Protein AF-X1QN32-F1 (afdb_monomer)

Secondary structure (DSSP, 8-state):
--HHHHHHHHHHHHHHHHHHHHHHHHSS-TTS-HHHHHHHHHTTS-GGGHHHHSSHHHHHHHTTTS----HHHHHHHTT-TT-------HHHHHHHHHHHH-TT--HHHHHHHHHHHHHHHHHHHHHT-S---HHHHHHHHHHHHHHHHHHHHHHHHHHT-

Structure (mmCIF, N/CA/C/O backbone):
data_AF-X1QN32-F1
#
_entry.id   AF-X1QN32-F1
#
loop_
_atom_site.group_PDB
_atom_site.id
_atom_site.type_symbol
_atom_site.label_atom_id
_atom_site.label_alt_id
_atom_site.label_comp_id
_atom_site.label_asym_id
_atom_site.label_entity_id
_atom_site.label_seq_id
_atom_site.pdbx_PDB_ins_code
_atom_site.Cartn_x
_atom_site.Cartn_y
_atom_site.Cartn_z
_atom_site.occupancy
_atom_site.B_iso_or_equiv
_atom_site.auth_seq_id
_atom_site.auth_comp_id
_atom_site.auth_asym_id
_atom_site.auth_atom_id
_atom_site.pdbx_PDB_model_num
ATOM 1 N N . LEU A 1 1 ? 17.193 -11.025 -14.235 1.00 50.97 1 LEU A N 1
ATOM 2 C CA . LEU A 1 1 ? 15.833 -10.482 -14.293 1.00 50.97 1 LEU A CA 1
ATOM 3 C C . LEU A 1 1 ? 15.571 -10.452 -15.766 1.00 50.97 1 LEU A C 1
ATOM 5 O O . LEU A 1 1 ? 16.132 -9.606 -16.455 1.00 50.97 1 LEU A O 1
ATOM 9 N N . SER A 1 2 ? 15.016 -11.560 -16.240 1.00 61.25 2 SER A N 1
ATOM 10 C CA . SER A 1 2 ? 14.503 -11.639 -17.601 1.00 61.25 2 SER A CA 1
ATOM 11 C C . SER A 1 2 ? 13.271 -10.739 -17.677 1.00 61.25 2 SER A C 1
ATOM 13 O O . SER A 1 2 ? 12.636 -10.484 -16.653 1.00 61.25 2 SER A O 1
ATOM 15 N N . ASP A 1 3 ? 12.906 -10.292 -18.875 1.00 68.06 3 ASP A N 1
ATOM 16 C CA . ASP A 1 3 ? 11.678 -9.513 -19.092 1.00 68.06 3 ASP A CA 1
ATOM 17 C C . ASP A 1 3 ? 10.427 -10.233 -18.535 1.00 68.06 3 ASP A C 1
ATOM 19 O O . ASP A 1 3 ? 9.446 -9.603 -18.152 1.00 68.06 3 ASP A O 1
ATOM 23 N N . GLU A 1 4 ? 10.478 -11.564 -18.425 1.00 74.56 4 GLU A N 1
ATOM 24 C CA . GLU A 1 4 ? 9.421 -12.405 -17.863 1.00 74.56 4 GLU A CA 1
ATOM 25 C C . GLU A 1 4 ? 9.215 -12.212 -16.349 1.00 74.56 4 GLU A C 1
ATOM 27 O O . GLU A 1 4 ? 8.069 -12.140 -15.900 1.00 74.56 4 GLU A O 1
ATOM 32 N N . ASP A 1 5 ? 10.294 -12.060 -15.569 1.00 76.62 5 ASP A N 1
ATOM 33 C CA . ASP A 1 5 ? 10.212 -11.809 -14.120 1.00 76.62 5 ASP A CA 1
ATOM 34 C C . ASP A 1 5 ? 9.494 -10.480 -13.841 1.00 76.62 5 ASP A C 1
ATOM 36 O O . ASP A 1 5 ? 8.641 -10.378 -12.951 1.00 76.62 5 ASP A O 1
ATOM 40 N N . ASP A 1 6 ? 9.817 -9.460 -14.638 1.00 74.75 6 ASP A N 1
ATOM 41 C CA . ASP A 1 6 ? 9.219 -8.137 -14.518 1.00 74.75 6 ASP A CA 1
ATOM 42 C C . ASP A 1 6 ? 7.737 -8.191 -14.913 1.00 74.75 6 ASP A C 1
ATOM 44 O O . ASP A 1 6 ? 6.887 -7.722 -14.152 1.00 74.75 6 ASP A O 1
ATOM 48 N N . ILE A 1 7 ? 7.386 -8.844 -16.030 1.00 78.06 7 ILE A N 1
ATOM 49 C CA . ILE A 1 7 ? 5.986 -9.035 -16.454 1.00 78.06 7 ILE A CA 1
ATOM 50 C C . ILE A 1 7 ? 5.158 -9.706 -15.351 1.00 78.06 7 ILE A C 1
ATOM 52 O O . ILE A 1 7 ? 4.066 -9.229 -15.026 1.00 78.06 7 ILE A O 1
ATOM 56 N N . GLN A 1 8 ? 5.667 -10.777 -14.739 1.00 81.81 8 GLN A N 1
ATOM 57 C CA . GLN A 1 8 ? 4.973 -11.458 -13.641 1.00 81.81 8 GLN A CA 1
ATOM 58 C C . GLN A 1 8 ? 4.803 -10.547 -12.421 1.00 81.81 8 GLN A C 1
ATOM 60 O O . GLN A 1 8 ? 3.745 -10.545 -11.784 1.00 81.81 8 GLN A O 1
ATOM 65 N N . MET A 1 9 ? 5.814 -9.738 -12.105 1.00 87.06 9 MET A N 1
ATOM 66 C CA . MET A 1 9 ? 5.762 -8.783 -11.003 1.00 87.06 9 MET A CA 1
ATOM 67 C C . MET A 1 9 ? 4.699 -7.694 -11.230 1.00 87.06 9 MET A C 1
ATOM 69 O O . MET A 1 9 ? 3.941 -7.386 -10.302 1.00 87.06 9 MET A O 1
ATOM 73 N N . PHE A 1 10 ? 4.608 -7.145 -12.446 1.00 83.62 10 PHE A 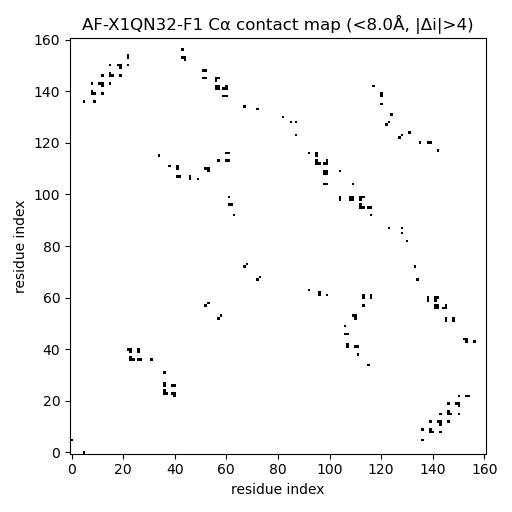N 1
ATOM 74 C CA . PHE A 1 10 ? 3.564 -6.190 -12.834 1.00 83.62 10 PHE A CA 1
ATOM 75 C C . PHE A 1 10 ? 2.174 -6.835 -12.809 1.00 83.62 10 PHE A C 1
ATOM 77 O O . PHE A 1 10 ? 1.243 -6.269 -12.235 1.00 83.62 10 PHE A O 1
ATOM 84 N N . ALA A 1 11 ? 2.023 -8.035 -13.374 1.00 85.19 11 ALA A N 1
ATOM 85 C CA . ALA A 1 11 ? 0.752 -8.756 -13.366 1.00 85.19 11 ALA A CA 1
ATOM 86 C C . ALA A 1 11 ? 0.269 -9.016 -11.931 1.00 85.19 11 ALA A C 1
ATOM 88 O O . ALA A 1 11 ? -0.877 -8.717 -11.594 1.00 85.19 11 ALA A O 1
ATOM 89 N N . LYS A 1 12 ? 1.165 -9.486 -11.051 1.00 91.75 12 LYS A N 1
ATOM 90 C CA . LYS A 1 12 ? 0.880 -9.687 -9.624 1.00 91.75 12 LYS A CA 1
ATOM 91 C C . LYS A 1 12 ? 0.390 -8.405 -8.955 1.00 91.75 12 LYS A C 1
ATOM 93 O O . LYS A 1 12 ? -0.589 -8.450 -8.214 1.00 91.75 12 LYS A O 1
ATOM 98 N N . PHE A 1 13 ? 1.030 -7.275 -9.243 1.00 92.06 13 PHE A N 1
ATOM 99 C CA . PHE A 1 13 ? 0.616 -5.978 -8.717 1.00 92.06 13 PHE A CA 1
ATOM 100 C C . PHE A 1 13 ? -0.808 -5.616 -9.134 1.00 92.06 13 PHE A C 1
ATOM 102 O O . PHE A 1 13 ? -1.628 -5.278 -8.282 1.00 92.06 13 PHE A O 1
ATOM 109 N N . TYR A 1 14 ? -1.131 -5.744 -10.423 1.00 89.94 14 TYR A N 1
ATOM 110 C CA . TYR A 1 14 ? -2.471 -5.451 -10.929 1.00 89.94 14 TYR A CA 1
ATOM 111 C C . TYR A 1 14 ? -3.537 -6.383 -10.352 1.00 89.94 14 TYR A C 1
ATOM 113 O O . TYR A 1 14 ? -4.617 -5.907 -9.995 1.00 89.94 14 TYR A O 1
ATOM 121 N N . TYR A 1 15 ? -3.249 -7.678 -10.201 1.00 93.06 15 TYR A N 1
ATOM 122 C CA . TYR A 1 15 ? -4.189 -8.614 -9.581 1.00 93.06 15 TYR A CA 1
ATOM 123 C C . TYR A 1 15 ? -4.430 -8.295 -8.105 1.00 93.06 15 TYR A C 1
ATOM 125 O O . TYR A 1 15 ? -5.582 -8.230 -7.677 1.00 93.06 15 TYR A O 1
ATOM 133 N N . LEU A 1 16 ? -3.372 -8.027 -7.336 1.00 95.81 16 LEU A N 1
ATOM 134 C CA . LEU A 1 16 ? -3.499 -7.650 -5.928 1.00 95.81 16 LEU A CA 1
ATOM 135 C C . LEU A 1 16 ? -4.228 -6.316 -5.753 1.00 95.81 16 LEU A C 1
ATOM 137 O O . LEU A 1 16 ? -5.088 -6.197 -4.881 1.00 95.81 16 LEU A O 1
ATOM 141 N N . TRP A 1 17 ? -3.929 -5.327 -6.598 1.00 95.00 17 TRP A N 1
ATOM 142 C CA . TRP A 1 17 ? -4.642 -4.054 -6.589 1.00 95.00 17 TRP A CA 1
ATOM 143 C C . TRP A 1 17 ? -6.119 -4.238 -6.936 1.00 95.00 17 TRP A C 1
ATOM 145 O O . TRP A 1 17 ? -6.977 -3.655 -6.284 1.00 95.00 17 TRP A O 1
ATOM 155 N N . SER A 1 18 ? -6.436 -5.067 -7.931 1.00 93.38 18 SER A N 1
ATOM 156 C CA . SER A 1 18 ? -7.822 -5.343 -8.329 1.00 93.38 18 SER A CA 1
ATOM 157 C C . SER A 1 18 ? -8.599 -6.064 -7.228 1.00 93.38 18 SER A C 1
ATOM 159 O O . SER A 1 18 ? -9.759 -5.732 -6.980 1.00 93.38 18 SER A O 1
ATOM 161 N N . ALA A 1 19 ? -7.956 -6.996 -6.520 1.00 94.50 19 ALA A N 1
ATOM 162 C CA . ALA A 1 19 ? -8.532 -7.626 -5.339 1.00 94.50 19 ALA A CA 1
ATOM 163 C C . ALA A 1 19 ? -8.805 -6.587 -4.242 1.00 94.50 19 ALA A C 1
ATOM 165 O O . A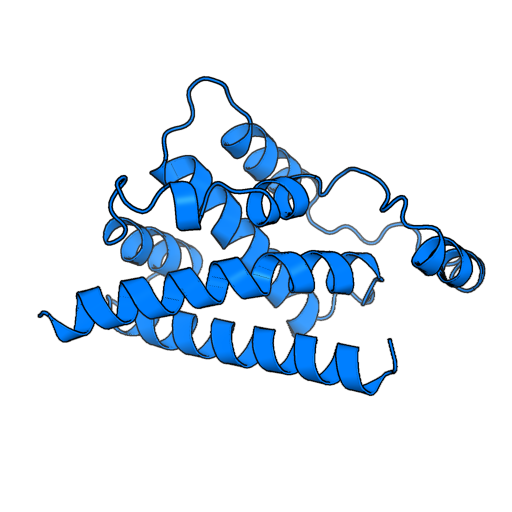LA A 1 19 ? -9.928 -6.493 -3.761 1.00 94.50 19 ALA A O 1
ATOM 166 N N . PHE A 1 20 ? -7.827 -5.738 -3.909 1.00 94.31 20 PHE A N 1
ATOM 167 C CA . PHE A 1 20 ? -8.020 -4.655 -2.941 1.00 94.31 20 PHE A CA 1
ATOM 168 C C . PHE A 1 20 ? -9.142 -3.683 -3.351 1.00 94.31 20 PHE A C 1
ATOM 170 O O . PHE A 1 20 ? -9.979 -3.342 -2.520 1.00 94.31 20 PHE A O 1
ATOM 177 N N . ASN A 1 21 ? -9.205 -3.312 -4.633 1.00 92.88 21 ASN A N 1
ATOM 178 C CA . ASN A 1 21 ? -10.260 -2.481 -5.218 1.00 92.88 21 ASN A CA 1
ATOM 179 C C . ASN A 1 21 ? -11.644 -3.094 -5.051 1.00 92.88 21 ASN A C 1
ATOM 181 O O . ASN A 1 21 ? -12.580 -2.418 -4.636 1.00 92.88 21 ASN A O 1
ATOM 185 N N . SER A 1 22 ? -11.757 -4.396 -5.294 1.00 91.75 22 SER A N 1
ATOM 186 C CA . SER A 1 22 ? -13.005 -5.116 -5.057 1.00 91.75 22 SER A CA 1
ATOM 187 C C . SER A 1 22 ? -13.414 -5.005 -3.589 1.00 91.75 22 SER A C 1
ATOM 189 O O . SER A 1 22 ? -14.552 -4.656 -3.311 1.00 91.75 22 SER A O 1
ATOM 191 N N . LEU A 1 23 ? -12.478 -5.194 -2.651 1.00 90.94 23 LEU A N 1
ATOM 192 C CA . LEU A 1 23 ? -12.769 -5.141 -1.215 1.00 90.94 23 LEU A CA 1
ATOM 193 C C . LEU A 1 23 ? -13.229 -3.755 -0.751 1.00 90.94 23 LEU A C 1
ATOM 195 O O . LEU A 1 23 ? -14.199 -3.674 -0.006 1.00 90.94 23 LEU A O 1
ATOM 199 N N . TYR A 1 24 ? -12.586 -2.664 -1.183 1.00 87.88 24 TYR A N 1
ATOM 200 C CA . TYR A 1 24 ? -13.015 -1.324 -0.751 1.00 87.88 24 TYR A CA 1
ATOM 201 C C . TYR A 1 24 ? -14.251 -0.796 -1.472 1.00 87.88 24 TYR A C 1
ATOM 203 O O . TYR A 1 24 ? -14.878 0.125 -0.961 1.00 87.88 24 TYR A O 1
ATOM 211 N N . ASN A 1 25 ? -14.628 -1.368 -2.619 1.00 86.81 25 ASN A N 1
ATOM 212 C CA . ASN A 1 25 ? -15.910 -1.061 -3.258 1.00 86.81 25 ASN A CA 1
ATOM 213 C C . ASN A 1 25 ? -17.084 -1.829 -2.626 1.00 86.81 25 ASN A C 1
ATOM 215 O O . ASN A 1 25 ? -18.228 -1.458 -2.861 1.00 86.81 25 ASN A O 1
ATOM 219 N N . LEU A 1 26 ? -16.828 -2.871 -1.821 1.00 80.75 26 LEU A N 1
ATOM 220 C CA . LEU A 1 26 ? -17.873 -3.530 -1.023 1.00 80.75 26 LEU A CA 1
ATOM 221 C C . LEU A 1 26 ? -18.323 -2.669 0.169 1.00 80.75 26 LEU A C 1
ATOM 223 O O . LEU A 1 26 ? -19.445 -2.814 0.643 1.00 80.75 26 LEU A O 1
ATOM 227 N N . GLU A 1 27 ? -17.456 -1.780 0.657 1.00 65.00 27 GLU A N 1
ATOM 228 C CA . GLU A 1 27 ? -17.667 -0.979 1.867 1.00 65.00 27 GLU A CA 1
ATOM 229 C C . GLU A 1 27 ? -18.052 0.483 1.543 1.00 65.00 27 GLU A C 1
ATOM 231 O O . GLU A 1 27 ? -17.409 1.393 2.059 1.00 65.00 27 GLU A O 1
ATOM 236 N N . LEU A 1 28 ? -19.160 0.697 0.801 1.00 61.94 28 LEU A N 1
ATOM 237 C CA . LEU A 1 28 ? -20.032 1.911 0.795 1.00 61.94 28 LEU A CA 1
ATOM 238 C C . LEU A 1 28 ? -20.085 2.798 -0.481 1.00 61.94 28 LEU A C 1
ATOM 240 O O . LEU A 1 28 ? -19.168 2.826 -1.300 1.00 61.94 28 LEU A O 1
ATOM 244 N N . ASP A 1 29 ? -21.228 3.507 -0.554 1.00 63.50 29 ASP A N 1
ATOM 245 C CA . ASP A 1 29 ? -21.775 4.568 -1.429 1.00 63.50 29 ASP A CA 1
ATOM 246 C C . ASP A 1 29 ? -21.019 5.011 -2.702 1.00 63.50 29 ASP A C 1
ATOM 248 O O . ASP A 1 29 ? -19.846 5.400 -2.693 1.00 63.50 29 ASP A O 1
ATOM 252 N N . GLU A 1 30 ? -21.766 5.060 -3.816 1.00 65.69 30 GLU A N 1
ATOM 253 C CA . GLU A 1 30 ? -21.284 5.454 -5.153 1.00 65.69 30 GLU A CA 1
ATOM 254 C C . GLU A 1 30 ? -20.722 6.889 -5.204 1.00 65.69 30 GLU A C 1
ATOM 256 O O . GLU A 1 30 ? -19.820 7.162 -6.001 1.00 65.69 30 GLU A O 1
ATOM 261 N N . ASP A 1 31 ? -21.186 7.776 -4.317 1.00 79.81 31 ASP A N 1
ATOM 262 C CA . ASP A 1 31 ? -20.838 9.204 -4.303 1.00 79.81 31 ASP A CA 1
ATOM 263 C C . ASP A 1 31 ? -19.456 9.513 -3.697 1.00 79.81 31 ASP A C 1
ATOM 265 O O . ASP A 1 31 ? -18.947 10.635 -3.812 1.00 79.81 31 ASP A O 1
ATOM 269 N N . GLU A 1 32 ? -18.809 8.543 -3.047 1.00 83.38 32 GLU A N 1
ATOM 270 C CA . GLU A 1 32 ? -17.519 8.777 -2.404 1.00 83.38 32 GLU A CA 1
ATOM 271 C C . GLU A 1 32 ? -16.335 8.657 -3.366 1.00 83.38 32 GLU A C 1
ATOM 273 O O . GLU A 1 32 ? -16.269 7.799 -4.248 1.00 83.38 32 GLU A O 1
ATOM 278 N N . SER A 1 33 ? -15.323 9.508 -3.168 1.00 87.00 33 SER A N 1
ATOM 279 C CA . SER A 1 33 ? -14.090 9.405 -3.951 1.00 87.00 33 SER A CA 1
ATOM 280 C C . SER A 1 33 ? -13.328 8.111 -3.628 1.00 87.00 33 SER A C 1
ATOM 282 O O . SER A 1 33 ? -13.294 7.670 -2.478 1.00 87.00 33 SER A O 1
ATOM 284 N N . GLU A 1 34 ? -12.618 7.551 -4.615 1.00 86.44 34 GLU A N 1
ATOM 285 C CA . GLU A 1 34 ? -11.787 6.343 -4.443 1.00 86.44 34 GLU A CA 1
ATOM 286 C C . GLU A 1 34 ? -10.819 6.462 -3.252 1.00 86.44 34 GLU A C 1
ATOM 288 O O . GLU A 1 34 ? -10.608 5.511 -2.504 1.00 86.44 34 GLU A O 1
ATOM 293 N N . ARG A 1 35 ? -10.278 7.663 -3.016 1.00 87.56 35 ARG A N 1
ATOM 294 C CA . ARG A 1 35 ? -9.371 7.933 -1.896 1.00 87.56 35 ARG A CA 1
ATOM 295 C C . ARG A 1 35 ? -10.058 7.828 -0.533 1.00 87.56 35 ARG A C 1
ATOM 297 O O . ARG A 1 35 ? -9.430 7.353 0.409 1.00 87.56 35 ARG A O 1
ATOM 304 N N . GLU A 1 36 ? -11.304 8.280 -0.416 1.00 87.12 36 GLU A N 1
ATOM 305 C CA . GLU A 1 36 ? -12.070 8.165 0.831 1.00 87.12 36 GLU A CA 1
ATOM 306 C C . GLU A 1 36 ? -12.476 6.711 1.091 1.00 87.12 36 GLU A C 1
ATOM 308 O O . GLU A 1 36 ? -12.289 6.230 2.209 1.00 87.12 36 GLU A O 1
ATOM 313 N N . ARG A 1 37 ? -12.875 5.966 0.050 1.00 88.62 37 ARG A N 1
ATOM 314 C CA . ARG A 1 37 ? -13.130 4.518 0.158 1.00 88.62 37 ARG A CA 1
ATOM 315 C C . ARG A 1 37 ? -11.907 3.751 0.664 1.00 88.62 37 ARG A C 1
ATOM 317 O O . ARG A 1 37 ? -12.014 2.949 1.592 1.00 88.62 37 ARG A O 1
ATOM 324 N N . ILE A 1 38 ? -10.721 4.064 0.133 1.00 91.56 38 ILE A N 1
ATOM 325 C CA . ILE A 1 38 ? -9.452 3.502 0.622 1.00 91.56 38 ILE A CA 1
ATOM 326 C C . ILE A 1 38 ? -9.262 3.802 2.115 1.00 91.56 38 ILE A C 1
ATOM 328 O O . ILE A 1 38 ? -8.970 2.892 2.883 1.00 91.56 38 ILE A O 1
ATOM 332 N N . LYS A 1 39 ? -9.438 5.049 2.563 1.00 89.25 39 LYS A N 1
ATOM 333 C CA . LYS A 1 39 ? -9.272 5.389 3.989 1.00 89.25 39 LYS A CA 1
ATOM 334 C C . LYS A 1 39 ? -10.248 4.627 4.880 1.00 89.25 39 LYS A C 1
ATOM 336 O O . LYS A 1 39 ? -9.839 4.107 5.917 1.00 89.25 39 LYS A O 1
ATOM 341 N N . LYS A 1 40 ? -11.512 4.526 4.462 1.00 89.06 40 LYS A N 1
ATOM 342 C CA . LYS A 1 40 ? -12.556 3.812 5.203 1.00 89.06 40 LYS A CA 1
ATOM 343 C C . LYS A 1 40 ? -12.197 2.356 5.436 1.00 89.06 40 LYS A C 1
ATOM 345 O O . LYS A 1 40 ? -12.179 1.921 6.586 1.00 89.06 40 LYS A O 1
ATOM 350 N N . ILE A 1 41 ? -11.830 1.627 4.382 1.00 90.94 41 ILE A N 1
ATOM 351 C CA . ILE A 1 41 ? -11.497 0.209 4.536 1.00 90.94 41 ILE A CA 1
ATOM 352 C C . ILE A 1 41 ? -10.259 -0.007 5.423 1.00 90.94 41 ILE A C 1
ATOM 354 O O . ILE A 1 41 ? -10.173 -1.001 6.143 1.00 90.94 41 ILE A O 1
ATOM 358 N N . LEU A 1 42 ? -9.312 0.939 5.440 1.00 91.69 42 LEU A N 1
ATOM 359 C CA . LEU A 1 42 ? -8.116 0.842 6.281 1.00 91.69 42 LEU A CA 1
ATOM 360 C C . LEU A 1 42 ? -8.424 0.9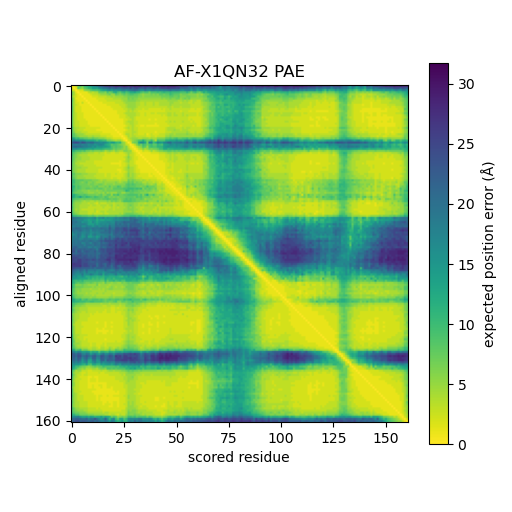59 7.779 1.00 91.69 42 LEU A C 1
ATOM 362 O O . LEU A 1 42 ? -7.632 0.469 8.585 1.00 91.69 42 LEU A O 1
ATOM 366 N N . HIS A 1 43 ? -9.577 1.512 8.176 1.00 88.75 43 HIS A N 1
ATOM 367 C CA . HIS A 1 43 ? -10.013 1.492 9.578 1.00 88.75 43 HIS A CA 1
ATOM 368 C C . HIS A 1 43 ? -10.305 0.078 10.103 1.00 88.75 43 HIS A C 1
ATOM 370 O O . HIS A 1 43 ? -10.285 -0.129 11.315 1.00 88.75 43 HIS A O 1
ATOM 376 N N . LEU A 1 44 ? -10.509 -0.908 9.223 1.00 88.50 44 LEU A N 1
ATOM 377 C CA . LEU A 1 44 ? -10.669 -2.314 9.614 1.00 88.50 44 LEU A CA 1
ATOM 378 C C . LEU A 1 44 ? -9.340 -2.971 10.032 1.00 88.50 44 LEU A C 1
ATOM 380 O O . LEU A 1 44 ? -9.334 -4.067 10.604 1.00 88.50 44 LEU A O 1
ATOM 384 N N . ILE A 1 45 ? -8.204 -2.323 9.751 1.00 90.38 45 ILE A N 1
ATOM 385 C CA . ILE A 1 45 ? -6.874 -2.846 10.057 1.00 90.38 45 ILE A CA 1
ATOM 386 C C . ILE A 1 45 ? -6.464 -2.462 11.478 1.00 90.38 45 ILE A C 1
ATOM 388 O O . ILE A 1 45 ? -6.210 -1.305 11.809 1.00 90.38 45 ILE A O 1
ATOM 392 N N . GLU A 1 46 ? -6.332 -3.476 12.326 1.00 87.75 46 GLU A N 1
ATOM 393 C CA . GLU A 1 46 ? -5.916 -3.301 13.715 1.00 87.75 46 GLU A CA 1
ATOM 394 C C . GLU A 1 46 ? -4.411 -3.046 13.857 1.00 87.75 46 GLU A C 1
ATOM 396 O O . GLU A 1 46 ? -3.593 -3.618 13.132 1.00 87.75 46 GLU A O 1
ATOM 401 N N . ARG A 1 47 ? -4.038 -2.279 14.892 1.00 85.75 47 ARG A N 1
ATOM 402 C CA . ARG A 1 47 ? -2.640 -1.963 15.237 1.00 85.75 47 ARG A CA 1
ATOM 403 C C . ARG A 1 47 ? -1.765 -3.197 15.448 1.00 85.75 47 ARG A C 1
ATOM 405 O O . ARG A 1 47 ? -0.579 -3.130 15.166 1.00 85.75 47 ARG A O 1
ATOM 412 N N . LYS A 1 48 ? -2.327 -4.319 15.908 1.00 85.62 48 LYS A N 1
ATOM 413 C CA . LYS A 1 48 ? -1.575 -5.572 16.096 1.00 85.62 48 LYS A CA 1
ATOM 414 C C . LYS A 1 48 ? -0.989 -6.134 14.795 1.00 85.62 48 LYS A C 1
ATOM 416 O O . LYS A 1 48 ? -0.100 -6.969 14.844 1.00 85.62 48 LYS A O 1
ATOM 421 N N . ASN A 1 49 ? -1.481 -5.675 13.643 1.00 85.31 49 ASN A N 1
ATOM 422 C CA . ASN A 1 49 ? -0.944 -6.034 12.335 1.00 85.31 49 ASN A CA 1
ATOM 423 C C . ASN A 1 49 ? 0.203 -5.104 11.901 1.00 85.31 49 ASN A C 1
ATOM 425 O O . ASN A 1 49 ? 0.610 -5.172 10.744 1.00 85.31 49 ASN A O 1
ATOM 429 N N . SER A 1 50 ? 0.696 -4.211 12.773 1.00 80.50 50 SER A N 1
ATOM 430 C CA . SER A 1 50 ? 1.660 -3.169 12.404 1.00 80.50 50 SER A CA 1
ATOM 431 C C . SER A 1 50 ? 2.874 -3.709 11.682 1.00 80.50 50 SER A C 1
ATOM 433 O O . SER A 1 50 ? 3.239 -3.162 10.651 1.00 80.50 50 SER A O 1
ATOM 435 N N . ASP A 1 51 ? 3.437 -4.810 12.157 1.00 81.88 51 ASP A N 1
ATOM 436 C CA . ASP A 1 51 ? 4.714 -5.334 11.666 1.00 81.88 51 ASP A CA 1
ATOM 437 C C . ASP A 1 51 ? 4.584 -5.916 10.244 1.00 81.88 51 ASP A C 1
ATOM 439 O O . ASP A 1 51 ? 5.547 -5.995 9.483 1.00 81.88 51 ASP A O 1
ATOM 443 N N . LEU A 1 52 ? 3.360 -6.256 9.825 1.00 80.50 52 LEU A N 1
ATOM 444 C CA . LEU A 1 52 ? 3.067 -6.725 8.467 1.00 80.50 52 LEU A CA 1
ATOM 445 C C . LEU A 1 52 ? 3.041 -5.586 7.438 1.00 80.50 52 LEU A C 1
ATOM 447 O O . LEU A 1 52 ? 3.182 -5.849 6.240 1.00 80.50 52 LEU A O 1
ATOM 451 N N . PHE A 1 53 ? 2.873 -4.344 7.899 1.00 78.12 53 PHE A N 1
ATOM 452 C CA . PHE A 1 53 ? 2.741 -3.149 7.058 1.00 78.12 53 PHE A CA 1
ATOM 453 C C . PHE A 1 53 ? 3.847 -2.122 7.264 1.00 78.12 53 PHE A C 1
ATOM 455 O O . PHE A 1 53 ? 4.124 -1.353 6.355 1.00 78.12 53 PHE A O 1
ATOM 462 N N . ILE A 1 54 ? 4.435 -2.088 8.454 1.00 81.81 54 ILE A N 1
ATOM 463 C CA . ILE A 1 54 ? 5.503 -1.198 8.881 1.00 81.81 54 ILE A CA 1
ATOM 464 C C . ILE A 1 54 ? 6.752 -2.058 9.044 1.00 81.81 54 ILE A C 1
ATOM 466 O O . ILE A 1 54 ? 7.109 -2.485 10.137 1.00 81.81 54 ILE A O 1
ATOM 470 N N . ASN A 1 55 ? 7.357 -2.371 7.910 1.00 85.12 55 ASN A N 1
ATOM 471 C CA . ASN A 1 55 ? 8.545 -3.206 7.786 1.00 85.12 55 ASN A CA 1
ATOM 472 C C . ASN A 1 55 ? 9.465 -2.672 6.688 1.00 85.12 55 ASN A C 1
ATOM 474 O O . ASN A 1 55 ? 9.150 -1.670 6.039 1.00 85.12 55 ASN A O 1
ATOM 478 N N . ASP A 1 56 ? 10.551 -3.394 6.435 1.00 84.69 56 ASP A N 1
ATOM 479 C CA . ASP A 1 56 ? 11.554 -3.067 5.426 1.00 84.69 56 ASP A CA 1
ATOM 480 C C . ASP A 1 56 ? 10.932 -2.709 4.067 1.00 84.69 56 ASP A C 1
ATOM 482 O O . ASP A 1 56 ? 11.272 -1.675 3.507 1.00 84.69 56 ASP A O 1
ATOM 486 N N . ASN A 1 57 ? 9.937 -3.458 3.568 1.00 87.06 57 ASN A N 1
ATOM 487 C CA . ASN A 1 57 ? 9.307 -3.143 2.275 1.00 87.06 57 ASN A CA 1
ATOM 488 C C . ASN A 1 57 ? 8.618 -1.774 2.288 1.00 87.06 57 ASN A C 1
ATOM 490 O O . ASN A 1 57 ? 8.692 -1.024 1.317 1.00 87.06 57 ASN A O 1
ATOM 494 N N . SER A 1 58 ? 7.937 -1.431 3.383 1.00 86.94 58 SER A N 1
ATOM 495 C CA . SER A 1 58 ? 7.304 -0.117 3.520 1.00 86.94 58 SER A CA 1
ATOM 496 C C . SER A 1 58 ? 8.331 0.996 3.702 1.00 86.94 58 SER A C 1
ATOM 498 O O . SER A 1 58 ? 8.153 2.077 3.156 1.00 86.94 58 SER A O 1
ATOM 500 N N . GLU A 1 59 ? 9.438 0.748 4.400 1.00 87.62 59 GLU A N 1
ATOM 501 C CA . GLU A 1 59 ? 10.513 1.731 4.518 1.00 87.62 59 GLU A CA 1
ATOM 502 C C . GLU A 1 59 ? 11.169 2.000 3.166 1.00 87.62 59 GLU A C 1
ATOM 504 O O . GLU A 1 59 ? 11.296 3.162 2.781 1.00 87.62 59 GLU A O 1
ATOM 509 N N . GLU A 1 60 ? 11.504 0.947 2.422 1.00 84.88 60 GLU A N 1
ATOM 510 C CA . GLU A 1 60 ? 12.039 1.008 1.060 1.00 84.88 60 GLU A CA 1
ATOM 511 C C . GLU A 1 60 ? 11.067 1.722 0.105 1.00 84.88 60 GLU A C 1
ATOM 513 O O . GLU A 1 60 ? 11.465 2.634 -0.622 1.00 84.88 60 GLU A O 1
ATOM 518 N N . LEU A 1 61 ? 9.765 1.415 0.169 1.00 85.12 61 LEU A N 1
ATOM 519 C CA . LEU A 1 61 ? 8.733 2.115 -0.608 1.00 85.12 61 LEU A CA 1
ATOM 520 C C . LEU A 1 61 ? 8.706 3.624 -0.302 1.00 85.12 61 LEU A C 1
ATOM 522 O O . LEU A 1 61 ? 8.552 4.452 -1.204 1.00 85.12 61 LEU A O 1
ATOM 526 N N . MET A 1 62 ? 8.884 3.992 0.970 1.00 85.56 62 MET A N 1
ATOM 527 C CA . MET A 1 62 ? 8.859 5.380 1.442 1.00 85.56 62 ME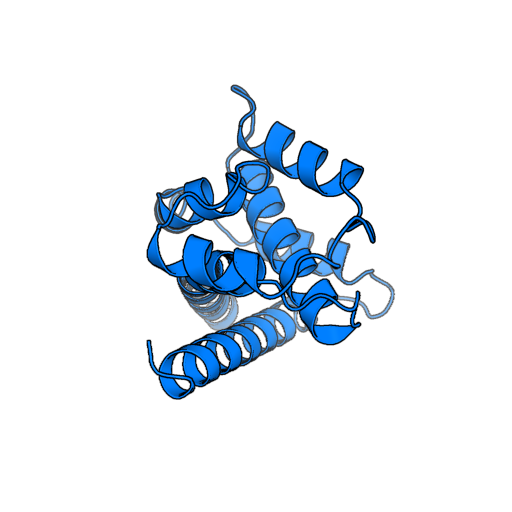T A CA 1
ATOM 528 C C . MET A 1 62 ? 10.217 6.099 1.305 1.00 85.56 62 MET A C 1
ATOM 530 O O . MET A 1 62 ? 10.302 7.310 1.540 1.00 85.56 62 MET A O 1
ATOM 534 N N . LYS A 1 63 ? 11.281 5.426 0.842 1.00 76.50 63 LYS A N 1
ATOM 535 C CA . LYS A 1 63 ? 12.553 6.053 0.414 1.00 76.50 63 LYS A CA 1
ATOM 536 C C . LYS A 1 63 ? 12.460 6.717 -0.965 1.00 76.50 63 LYS A C 1
ATOM 538 O O . LYS A 1 63 ? 13.476 7.088 -1.535 1.00 76.50 63 LYS A O 1
ATOM 543 N N . TYR A 1 64 ? 11.237 6.945 -1.453 1.00 62.56 64 TYR A N 1
ATOM 544 C CA . TYR A 1 64 ? 10.897 7.443 -2.784 1.00 62.56 64 TYR A CA 1
ATOM 545 C C . TYR A 1 64 ? 11.873 8.495 -3.343 1.00 62.56 64 TYR A C 1
ATOM 547 O O . TYR A 1 64 ? 12.313 8.320 -4.468 1.00 62.56 64 TYR A O 1
ATOM 555 N N . ASP A 1 65 ? 12.255 9.543 -2.600 1.00 55.94 65 ASP A N 1
ATOM 556 C CA . ASP A 1 65 ? 13.112 10.650 -3.084 1.00 55.94 65 ASP A CA 1
ATOM 557 C C . ASP A 1 65 ? 14.617 10.326 -3.235 1.00 55.94 65 ASP A C 1
ATOM 559 O O . ASP A 1 65 ? 15.377 11.176 -3.706 1.00 55.94 65 ASP A O 1
ATOM 563 N N . GLU A 1 66 ? 15.070 9.128 -2.870 1.00 53.50 66 GLU A N 1
ATOM 564 C CA . GLU A 1 66 ? 16.465 8.727 -3.047 1.00 53.50 66 GLU A CA 1
ATOM 565 C C . GLU A 1 66 ? 16.678 8.099 -4.437 1.00 53.50 66 GLU A C 1
ATOM 567 O O . GLU A 1 66 ? 15.884 7.258 -4.869 1.00 53.50 66 GLU A O 1
ATOM 572 N N . PRO A 1 67 ? 17.735 8.484 -5.180 1.00 50.75 67 PRO A N 1
ATOM 573 C CA . PRO A 1 67 ? 18.085 7.787 -6.410 1.00 50.75 67 PRO A CA 1
ATOM 574 C C . PRO A 1 67 ? 18.354 6.316 -6.083 1.00 50.75 67 PRO A C 1
ATOM 576 O O . PRO A 1 67 ? 19.151 6.022 -5.194 1.00 50.75 67 PRO A O 1
ATOM 579 N N . VAL A 1 68 ? 17.696 5.400 -6.800 1.00 54.38 68 VAL A N 1
ATOM 580 C CA . VAL A 1 68 ? 17.888 3.953 -6.630 1.00 54.38 68 VAL A CA 1
ATOM 581 C C . VAL A 1 68 ? 19.361 3.632 -6.916 1.00 54.38 68 VAL A C 1
ATOM 583 O O . VAL A 1 68 ? 19.807 3.708 -8.059 1.00 54.38 68 VAL A O 1
ATOM 586 N N . ARG A 1 69 ? 20.139 3.324 -5.869 1.00 45.25 69 ARG A N 1
ATOM 587 C CA . ARG A 1 69 ? 21.594 3.070 -5.931 1.00 45.25 69 ARG A CA 1
ATOM 588 C C . ARG A 1 69 ? 21.944 1.613 -6.247 1.00 45.25 69 ARG A C 1
ATOM 590 O O . ARG A 1 69 ? 22.967 1.115 -5.794 1.00 45.25 69 ARG A O 1
ATOM 597 N N . ASP A 1 70 ? 21.096 0.910 -6.984 1.00 49.41 70 ASP A N 1
ATOM 598 C CA . ASP A 1 70 ? 21.405 -0.453 -7.405 1.00 49.41 70 ASP A CA 1
ATOM 599 C C . ASP A 1 70 ? 22.126 -0.399 -8.767 1.00 49.41 70 ASP A C 1
ATOM 601 O O . ASP A 1 70 ? 21.575 0.062 -9.773 1.00 49.41 70 ASP A O 1
ATOM 605 N N . GLU A 1 71 ? 23.401 -0.810 -8.778 1.00 45.81 71 GLU A N 1
ATOM 606 C CA . GLU A 1 71 ? 24.317 -0.735 -9.930 1.00 45.81 71 GLU A CA 1
ATOM 607 C C . GLU A 1 71 ? 23.758 -1.426 -11.179 1.00 45.81 71 GLU A C 1
ATOM 609 O O . GLU A 1 71 ? 24.004 -0.977 -12.304 1.00 45.81 71 GLU A O 1
ATOM 614 N N . LYS A 1 72 ? 22.935 -2.466 -10.995 1.00 50.38 72 LYS A N 1
ATOM 615 C CA . LYS A 1 72 ? 22.268 -3.177 -12.091 1.00 50.38 72 LYS A CA 1
ATOM 616 C C . LYS A 1 72 ? 21.301 -2.274 -12.861 1.00 50.38 72 LYS A C 1
ATOM 618 O O . LYS A 1 72 ? 21.158 -2.411 -14.074 1.00 50.38 72 LYS A O 1
ATOM 623 N N . TYR A 1 73 ? 20.674 -1.327 -12.169 1.00 46.97 73 TYR A N 1
ATOM 624 C CA . TYR A 1 73 ? 19.708 -0.387 -12.738 1.00 46.97 73 TYR A CA 1
ATOM 625 C C . TYR A 1 73 ? 20.383 0.918 -13.199 1.00 46.97 73 TYR A C 1
ATOM 627 O O . TYR A 1 73 ? 19.887 1.586 -14.109 1.00 46.97 73 TYR A O 1
ATOM 635 N N . TYR A 1 74 ? 21.569 1.238 -12.664 1.00 41.47 74 TYR A N 1
ATOM 636 C CA . TYR A 1 74 ? 22.392 2.378 -13.092 1.00 41.47 74 TYR A CA 1
ATOM 637 C C . TYR A 1 74 ? 22.853 2.268 -14.558 1.00 41.47 74 TYR A C 1
ATOM 639 O O . TYR A 1 74 ? 22.900 3.269 -15.280 1.00 41.47 74 TYR A O 1
ATOM 647 N N . PHE A 1 75 ? 23.148 1.054 -15.041 1.00 39.53 75 PHE A N 1
ATOM 648 C CA . PHE A 1 75 ? 23.565 0.825 -16.433 1.00 39.53 75 PHE A CA 1
ATOM 649 C C . PHE A 1 75 ? 22.463 1.189 -17.448 1.00 39.53 75 PHE A C 1
ATOM 651 O O . PHE A 1 75 ? 22.750 1.707 -18.528 1.00 39.53 75 PHE A O 1
ATOM 658 N N . LEU A 1 76 ? 21.195 1.002 -17.077 1.00 41.34 76 LEU A N 1
ATOM 659 C CA . LEU A 1 76 ? 20.038 1.270 -17.935 1.00 41.34 76 LEU A CA 1
ATOM 660 C C . LEU A 1 76 ? 19.643 2.760 -17.951 1.00 41.34 76 LEU A C 1
ATOM 662 O O . LEU A 1 76 ? 19.156 3.256 -18.970 1.00 41.34 76 LEU A O 1
ATOM 666 N N . MET A 1 77 ? 19.961 3.521 -16.892 1.00 42.56 77 MET A N 1
ATOM 667 C CA . MET A 1 77 ? 19.804 4.988 -16.869 1.00 42.56 77 MET A CA 1
ATOM 668 C C . MET A 1 77 ? 20.663 5.703 -17.928 1.00 42.56 77 MET A C 1
ATOM 670 O O . MET A 1 77 ? 20.276 6.766 -18.421 1.00 42.56 77 MET A O 1
ATOM 674 N N . LYS A 1 78 ? 21.810 5.131 -18.330 1.00 40.94 78 LYS A N 1
ATOM 675 C CA . LYS A 1 78 ? 22.688 5.722 -19.362 1.00 40.94 78 LYS A CA 1
ATOM 676 C C . LYS A 1 78 ? 22.032 5.800 -20.745 1.00 40.94 78 LYS A C 1
ATOM 678 O O . LYS A 1 78 ? 22.383 6.693 -21.516 1.00 40.94 78 LYS A O 1
ATOM 683 N N . PHE A 1 79 ? 21.071 4.925 -21.047 1.00 39.97 79 PHE A N 1
ATOM 684 C CA . PHE A 1 79 ? 20.402 4.893 -22.352 1.00 39.97 79 PHE A CA 1
ATOM 685 C C . PHE A 1 79 ? 19.252 5.901 -22.480 1.00 39.97 79 PHE A C 1
ATOM 687 O O . PHE A 1 79 ? 18.955 6.354 -23.582 1.00 39.97 79 PHE A O 1
ATOM 694 N N . ASN A 1 80 ? 18.659 6.345 -21.368 1.00 39.12 80 ASN A N 1
ATOM 695 C CA . ASN A 1 80 ? 17.450 7.173 -21.368 1.00 39.12 80 ASN A CA 1
ATOM 696 C C . ASN A 1 80 ? 17.701 8.613 -20.888 1.00 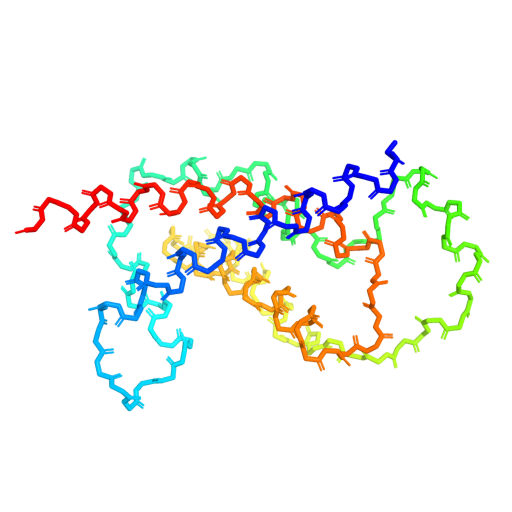39.12 80 ASN A C 1
ATOM 698 O O . ASN A 1 80 ? 16.979 9.182 -20.072 1.00 39.12 80 ASN A O 1
ATOM 702 N N . ARG A 1 81 ? 18.714 9.260 -21.476 1.00 39.59 81 ARG A N 1
ATOM 703 C CA . ARG A 1 81 ? 19.174 10.625 -21.140 1.00 39.59 81 ARG A CA 1
ATOM 704 C C . ARG A 1 81 ? 18.144 11.753 -21.384 1.00 39.59 81 ARG A C 1
ATOM 706 O O . ARG A 1 81 ? 18.441 12.907 -21.087 1.00 39.59 81 ARG A O 1
ATOM 713 N N . ARG A 1 82 ? 16.953 11.443 -21.923 1.00 40.69 82 ARG A N 1
ATOM 714 C CA . ARG A 1 82 ? 15.856 12.394 -22.213 1.00 40.69 82 ARG A CA 1
ATOM 715 C C . ARG A 1 82 ? 14.751 12.452 -21.146 1.00 40.69 82 ARG A C 1
ATOM 717 O O . ARG A 1 82 ? 13.871 13.296 -21.260 1.00 40.69 82 ARG A O 1
ATOM 724 N N . TYR A 1 83 ? 14.800 11.627 -20.101 1.00 43.91 83 TYR A N 1
ATOM 725 C CA . TYR A 1 83 ? 13.745 11.533 -19.077 1.00 43.91 83 TYR A CA 1
ATOM 726 C C . TYR A 1 83 ? 13.855 12.586 -17.960 1.00 43.91 83 TYR A C 1
ATOM 728 O O . TYR A 1 83 ? 13.731 12.284 -16.775 1.00 43.91 83 TYR A O 1
ATOM 736 N N . ARG A 1 84 ? 14.089 13.852 -18.322 1.00 41.88 84 ARG A N 1
ATOM 737 C CA . ARG A 1 84 ? 13.938 14.948 -17.358 1.00 41.88 84 ARG A CA 1
ATOM 738 C C . ARG A 1 84 ? 12.473 15.366 -17.281 1.00 41.88 84 ARG A C 1
ATOM 740 O O . ARG A 1 84 ? 11.885 15.780 -18.273 1.00 41.88 84 ARG A O 1
ATOM 747 N N . GLU A 1 85 ? 11.946 15.286 -16.064 1.00 45.34 85 GLU A N 1
ATOM 748 C CA . GLU A 1 85 ? 10.968 16.237 -15.530 1.00 45.34 85 GLU A CA 1
ATOM 749 C C . GLU A 1 85 ? 9.630 16.319 -16.282 1.00 45.34 85 GLU A C 1
ATOM 751 O O . GLU A 1 85 ? 9.267 17.346 -16.848 1.00 45.34 85 GLU A O 1
ATOM 756 N N . LYS A 1 86 ? 8.805 15.271 -16.182 1.00 39.78 86 LYS A N 1
ATOM 757 C CA . LYS A 1 86 ? 7.349 15.480 -16.132 1.00 39.78 86 LYS A CA 1
ATOM 758 C C . LYS A 1 86 ? 6.767 14.871 -14.867 1.00 39.78 86 LYS A C 1
ATOM 760 O O . LYS A 1 86 ? 6.392 13.710 -14.790 1.00 39.78 86 LYS A O 1
ATOM 765 N N . HIS A 1 87 ? 6.795 15.742 -13.867 1.00 45.16 87 HIS A N 1
ATOM 766 C CA . HIS A 1 87 ? 6.204 15.707 -12.543 1.00 45.16 87 HIS A CA 1
ATOM 767 C C . HIS A 1 87 ? 5.102 14.658 -12.322 1.00 45.16 87 HIS A C 1
ATOM 769 O O . HIS A 1 87 ? 3.924 14.890 -12.594 1.00 45.16 87 HIS A O 1
ATOM 775 N N . ARG A 1 88 ? 5.470 13.589 -11.604 1.00 48.88 88 ARG A N 1
ATOM 776 C CA . ARG A 1 88 ? 4.634 13.162 -10.477 1.00 48.88 88 ARG A CA 1
ATOM 777 C C . ARG A 1 88 ? 4.363 14.379 -9.594 1.00 48.88 88 ARG A C 1
ATOM 779 O O . ARG A 1 88 ? 5.195 15.286 -9.537 1.00 48.88 88 ARG A O 1
ATOM 786 N N . ASN A 1 89 ? 3.236 14.422 -8.895 1.00 52.72 89 ASN A N 1
ATOM 787 C CA . ASN A 1 89 ? 2.935 15.531 -7.998 1.00 52.72 89 ASN A CA 1
ATOM 788 C C . ASN A 1 89 ? 3.859 15.459 -6.762 1.00 52.72 89 ASN A C 1
ATOM 790 O O . ASN A 1 89 ? 3.459 15.004 -5.699 1.00 52.72 89 ASN A O 1
ATOM 794 N N . ILE A 1 90 ? 5.122 15.886 -6.909 1.00 55.81 90 ILE A N 1
ATOM 795 C CA . ILE A 1 90 ? 6.213 15.773 -5.917 1.00 55.81 90 ILE A CA 1
ATOM 796 C C . ILE A 1 90 ? 5.782 16.321 -4.544 1.00 55.81 90 ILE A C 1
ATOM 798 O O . ILE A 1 90 ? 6.272 15.883 -3.505 1.00 55.81 90 ILE A O 1
ATOM 802 N N . LYS A 1 91 ? 4.851 17.284 -4.528 1.00 54.88 91 LYS A N 1
ATOM 803 C CA . LYS A 1 91 ? 4.282 17.856 -3.303 1.00 54.88 91 LYS A CA 1
ATOM 804 C C . LYS A 1 91 ? 3.477 16.838 -2.488 1.00 54.88 91 LYS A C 1
ATOM 806 O O . LYS A 1 91 ? 3.598 16.841 -1.263 1.00 54.88 91 LYS A O 1
ATOM 811 N N . ASP A 1 92 ? 2.700 15.978 -3.142 1.00 64.75 92 ASP A N 1
ATOM 812 C CA . ASP A 1 92 ? 1.889 14.963 -2.465 1.00 64.75 92 ASP A CA 1
ATOM 813 C C . ASP A 1 92 ? 2.777 13.843 -1.910 1.00 64.75 92 ASP A C 1
ATOM 815 O O . ASP A 1 92 ? 2.635 13.466 -0.747 1.00 64.75 92 ASP A O 1
ATOM 819 N N . ASP A 1 93 ? 3.776 13.404 -2.675 1.00 65.62 93 ASP A N 1
ATOM 820 C CA . ASP A 1 93 ? 4.710 12.342 -2.274 1.00 65.62 93 ASP A CA 1
ATOM 821 C C . ASP A 1 93 ? 5.548 12.756 -1.055 1.00 65.62 93 ASP A C 1
ATOM 823 O O . ASP A 1 93 ? 5.649 12.023 -0.066 1.00 65.62 93 ASP A O 1
ATOM 827 N N . LYS A 1 94 ? 6.086 13.985 -1.066 1.00 72.25 94 LYS A N 1
ATOM 828 C CA . LYS A 1 94 ? 6.819 14.545 0.082 1.00 72.25 94 LYS A CA 1
ATOM 829 C C . LYS A 1 94 ? 5.941 14.655 1.323 1.00 72.25 94 LYS A C 1
ATOM 831 O O . LYS A 1 94 ? 6.429 14.454 2.436 1.00 72.25 94 LYS A O 1
ATOM 836 N N . LYS A 1 95 ? 4.649 14.955 1.154 1.00 81.44 95 LYS A N 1
ATOM 837 C CA . LYS A 1 95 ? 3.692 15.019 2.263 1.00 81.44 95 LYS A CA 1
ATOM 838 C C . LYS A 1 95 ? 3.455 13.635 2.869 1.00 81.44 95 LYS A C 1
ATOM 840 O O . LYS A 1 95 ? 3.546 13.508 4.088 1.00 81.44 95 LYS A O 1
ATOM 845 N N . LEU A 1 96 ? 3.201 12.613 2.049 1.00 83.56 96 LEU A N 1
ATOM 846 C CA . LEU A 1 96 ? 2.976 11.242 2.526 1.00 83.56 96 LEU A CA 1
ATOM 847 C C . LEU A 1 96 ? 4.212 10.683 3.241 1.00 83.56 96 LEU A C 1
ATOM 849 O O . LEU A 1 96 ? 4.083 10.112 4.326 1.00 83.56 96 LEU A O 1
ATOM 853 N N . ASN A 1 97 ? 5.407 10.928 2.695 1.00 83.38 97 ASN A N 1
ATOM 854 C CA . ASN A 1 97 ? 6.670 10.532 3.321 1.00 83.38 97 ASN A CA 1
ATOM 855 C C . ASN A 1 97 ? 6.911 11.250 4.655 1.00 83.38 97 ASN A C 1
ATOM 857 O O . ASN A 1 97 ? 7.259 10.624 5.655 1.00 83.38 97 ASN A O 1
ATOM 861 N N . LYS A 1 98 ? 6.649 12.562 4.708 1.00 85.81 98 LYS A N 1
ATOM 862 C CA . LYS A 1 98 ? 6.746 13.334 5.953 1.00 85.81 98 LYS A CA 1
ATOM 863 C C . LYS A 1 98 ? 5.803 12.795 7.030 1.00 85.81 98 LYS A C 1
ATOM 865 O O . LYS A 1 98 ? 6.215 12.701 8.182 1.00 85.81 98 LYS A O 1
ATOM 870 N N . ILE A 1 99 ? 4.567 12.441 6.670 1.00 86.12 99 ILE A N 1
ATOM 871 C CA . ILE A 1 99 ? 3.613 11.817 7.600 1.00 86.12 99 ILE A CA 1
ATOM 872 C C . ILE A 1 99 ? 4.162 10.469 8.078 1.00 86.12 99 ILE A C 1
ATOM 874 O O . ILE A 1 99 ? 4.222 10.231 9.281 1.00 86.12 99 ILE A O 1
ATOM 878 N N . TYR A 1 100 ? 4.638 9.623 7.163 1.00 87.38 100 TYR A N 1
ATOM 879 C CA . TYR A 1 100 ? 5.160 8.299 7.502 1.00 87.38 100 TYR A CA 1
ATOM 880 C C . TYR A 1 100 ? 6.348 8.352 8.475 1.00 87.38 100 TYR A C 1
ATOM 882 O O . TYR A 1 100 ? 6.368 7.604 9.450 1.00 87.38 100 TYR A O 1
ATOM 890 N N . LYS A 1 101 ? 7.309 9.257 8.240 1.00 87.62 101 LYS A N 1
ATOM 891 C CA . LYS A 1 101 ? 8.543 9.399 9.037 1.00 87.62 101 LYS A CA 1
ATOM 892 C C . LYS A 1 101 ? 8.398 10.280 10.286 1.00 87.62 101 LYS A C 1
ATOM 894 O O . LYS A 1 101 ? 9.365 10.439 11.026 1.00 87.62 101 LYS A O 1
ATOM 899 N N . SER A 1 102 ? 7.242 10.906 10.513 1.00 89.38 102 SER A N 1
ATOM 900 C CA . SER A 1 102 ? 7.067 11.820 11.647 1.00 89.38 102 SER A CA 1
ATOM 901 C C . SER A 1 102 ? 7.137 11.067 12.988 1.00 89.38 102 SER A C 1
ATOM 903 O O . SER A 1 102 ? 6.400 10.100 13.153 1.00 89.38 102 SER A O 1
ATOM 905 N N . PRO A 1 103 ? 7.925 11.526 13.984 1.00 81.12 103 PRO A N 1
ATOM 906 C CA . PRO A 1 103 ? 8.042 10.869 15.295 1.00 81.12 103 PRO A CA 1
ATOM 907 C C . PRO A 1 103 ? 6.736 10.721 16.100 1.00 81.12 103 PRO A C 1
ATOM 909 O O . PRO A 1 103 ? 6.732 10.050 17.125 1.00 81.12 103 PRO A O 1
ATOM 912 N N . GLY A 1 104 ? 5.633 11.338 15.664 1.00 84.88 104 GLY A N 1
ATOM 913 C CA . GLY A 1 104 ? 4.314 11.237 16.298 1.00 84.88 104 GLY A CA 1
ATOM 914 C C . GLY A 1 104 ? 3.229 10.612 15.420 1.00 84.88 104 GLY A C 1
ATOM 915 O O . GLY A 1 104 ? 2.056 10.677 15.786 1.00 84.88 104 GLY A O 1
ATOM 916 N N . SER A 1 105 ? 3.566 10.056 14.252 1.00 89.19 105 SER A N 1
ATOM 917 C CA . SER A 1 105 ? 2.557 9.468 13.371 1.00 89.19 105 SER A CA 1
ATOM 918 C C . SER A 1 105 ? 2.021 8.149 13.928 1.00 89.19 105 SER A C 1
ATOM 920 O O . SER A 1 105 ? 2.757 7.223 14.276 1.00 89.19 105 SER A O 1
ATOM 922 N N . SER A 1 106 ? 0.695 8.061 14.013 1.00 90.94 106 SER A N 1
ATOM 923 C CA . SER A 1 106 ? 0.002 6.840 14.419 1.00 90.94 106 SER A CA 1
ATOM 924 C C . SER A 1 106 ? 0.165 5.734 13.374 1.00 90.94 106 SER A C 1
ATOM 926 O O . SER A 1 106 ? 0.411 5.996 12.195 1.00 90.94 106 SER A O 1
ATOM 928 N N . PHE A 1 107 ? -0.043 4.482 13.792 1.00 90.38 107 PHE A N 1
ATOM 929 C CA . PHE A 1 107 ? -0.055 3.338 12.879 1.00 90.38 107 PHE A CA 1
ATOM 930 C C . PHE A 1 107 ? -0.987 3.568 11.679 1.00 90.38 107 PHE A C 1
ATOM 932 O O . PHE A 1 107 ? -0.559 3.402 10.543 1.00 90.38 107 PHE A O 1
ATOM 939 N N . SER A 1 108 ? -2.221 4.020 11.921 1.00 90.25 108 SER A N 1
ATOM 940 C CA . SER A 1 108 ? -3.205 4.265 10.863 1.00 90.25 108 SER A CA 1
ATOM 941 C C . SER A 1 108 ? -2.745 5.332 9.871 1.00 90.25 108 SER A C 1
ATOM 943 O O . SER A 1 108 ? -2.887 5.136 8.671 1.00 90.25 108 SER A O 1
ATOM 945 N N . GLN A 1 109 ? -2.117 6.416 10.342 1.00 91.19 109 GLN A N 1
ATOM 946 C CA . GLN A 1 109 ? -1.560 7.449 9.458 1.00 91.19 109 GLN A CA 1
ATOM 947 C C . GLN A 1 109 ? -0.402 6.919 8.608 1.00 91.19 109 GLN A C 1
ATOM 949 O O . GLN A 1 109 ? -0.288 7.257 7.432 1.00 91.19 109 GLN A O 1
ATOM 954 N N . ARG A 1 110 ? 0.467 6.085 9.190 1.00 90.62 110 ARG A N 1
ATOM 955 C CA . ARG A 1 110 ? 1.581 5.468 8.458 1.00 90.62 110 ARG A CA 1
ATOM 956 C C . ARG A 1 110 ? 1.077 4.466 7.422 1.00 90.62 110 ARG A C 1
ATOM 958 O O . ARG A 1 110 ? 1.544 4.501 6.288 1.00 90.62 110 ARG A O 1
ATOM 965 N N . LEU A 1 111 ? 0.103 3.634 7.788 1.00 92.31 111 LEU A N 1
ATOM 966 C CA . LEU A 1 111 ? -0.561 2.702 6.878 1.00 92.31 111 LEU A CA 1
ATOM 967 C C . LEU A 1 111 ? -1.240 3.450 5.724 1.00 92.31 111 LEU A C 1
ATOM 969 O O . LEU A 1 111 ? -1.014 3.109 4.566 1.00 92.31 111 LEU A O 1
ATOM 973 N N . GLU A 1 112 ? -2.001 4.506 6.019 1.00 92.50 112 GLU A N 1
ATOM 974 C CA . GLU A 1 112 ? -2.624 5.357 5.001 1.00 92.50 112 GLU A CA 1
ATOM 975 C C . GLU A 1 112 ? -1.570 5.934 4.046 1.00 92.50 112 GLU A C 1
ATOM 977 O O . GLU A 1 112 ? -1.721 5.824 2.830 1.00 92.50 112 GLU A O 1
ATOM 982 N N . SER A 1 113 ? -0.464 6.480 4.567 1.00 90.69 113 SER A N 1
ATOM 983 C CA . SER A 1 113 ? 0.634 6.980 3.731 1.00 90.69 113 SER A CA 1
ATOM 984 C C . SER A 1 113 ? 1.199 5.919 2.786 1.00 90.69 113 SER A C 1
ATOM 986 O O . SER A 1 113 ? 1.443 6.214 1.613 1.00 90.69 113 SER A O 1
ATOM 988 N N . VAL A 1 114 ? 1.393 4.692 3.273 1.00 92.19 114 VAL A N 1
ATOM 989 C CA . VAL A 1 114 ? 1.902 3.574 2.468 1.00 92.19 114 VAL A CA 1
ATOM 990 C C . VAL A 1 114 ? 0.908 3.222 1.361 1.00 92.19 114 VAL A C 1
ATOM 992 O O . VAL A 1 114 ? 1.279 3.205 0.188 1.00 92.19 114 VAL A O 1
ATOM 995 N N . ILE A 1 115 ? -0.370 3.016 1.688 1.00 94.12 115 ILE A N 1
ATOM 996 C CA . ILE A 1 115 ? -1.379 2.602 0.699 1.00 94.12 115 ILE A CA 1
ATOM 997 C C . ILE A 1 115 ? -1.673 3.708 -0.318 1.00 94.12 115 ILE A C 1
ATOM 999 O O . ILE A 1 115 ? -1.820 3.422 -1.506 1.00 94.12 115 ILE A O 1
ATOM 1003 N N . LEU A 1 116 ? -1.667 4.979 0.091 1.00 90.25 116 LEU A N 1
ATOM 1004 C CA . LEU A 1 116 ? -1.793 6.098 -0.846 1.00 90.25 116 LEU A CA 1
ATOM 1005 C C . LEU A 1 116 ? -0.577 6.235 -1.770 1.00 90.25 116 LEU A C 1
ATOM 1007 O O . LEU A 1 116 ? -0.736 6.636 -2.922 1.00 90.25 116 LEU A O 1
ATOM 1011 N N . THR A 1 117 ? 0.616 5.852 -1.315 1.00 87.50 117 THR A N 1
ATOM 1012 C CA .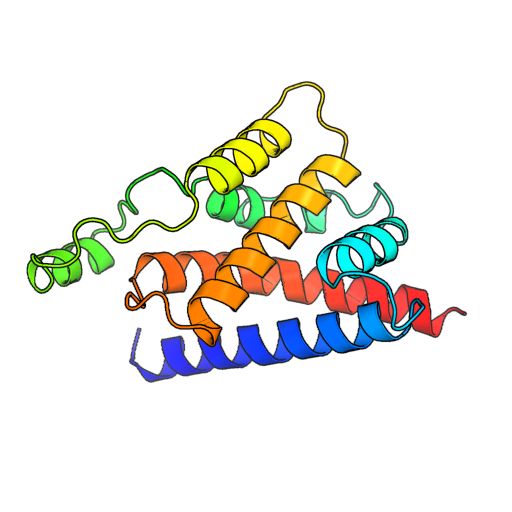 THR A 1 117 ? 1.798 5.768 -2.187 1.00 87.50 117 THR A CA 1
ATOM 1013 C C . THR A 1 117 ? 1.618 4.663 -3.232 1.00 87.50 117 THR A C 1
ATOM 1015 O O . THR A 1 117 ? 1.901 4.873 -4.413 1.00 87.50 117 THR A O 1
ATOM 1018 N N . ILE A 1 118 ? 1.074 3.507 -2.838 1.00 91.25 118 ILE A N 1
ATOM 1019 C CA . ILE A 1 118 ? 0.745 2.406 -3.760 1.00 91.25 118 ILE A CA 1
ATOM 1020 C C . ILE A 1 118 ? -0.330 2.824 -4.774 1.00 91.25 118 ILE A C 1
ATOM 1022 O O . ILE A 1 118 ? -0.190 2.565 -5.970 1.00 91.25 118 ILE A O 1
ATOM 1026 N N . TYR A 1 119 ? -1.351 3.555 -4.329 1.00 89.38 119 TYR A N 1
ATOM 1027 C CA . TYR A 1 119 ? -2.373 4.142 -5.196 1.00 89.38 119 TYR A CA 1
ATOM 1028 C C . TYR A 1 119 ? -1.771 5.072 -6.264 1.00 89.38 119 TYR A C 1
ATOM 1030 O O . TYR A 1 119 ? -2.116 4.985 -7.444 1.00 89.38 119 TYR A O 1
ATOM 1038 N N . GLN A 1 120 ? -0.810 5.922 -5.889 1.00 82.12 120 GLN A N 1
ATOM 1039 C CA . GLN A 1 120 ? -0.094 6.772 -6.846 1.00 82.12 120 GLN A CA 1
ATOM 1040 C C . GLN A 1 120 ? 0.735 5.962 -7.852 1.00 82.12 120 GLN A C 1
ATOM 1042 O O . GLN A 1 120 ? 0.807 6.345 -9.020 1.00 82.12 120 GLN A O 1
ATOM 1047 N N . ILE A 1 121 ? 1.354 4.851 -7.429 1.00 83.56 121 ILE A N 1
ATOM 1048 C CA . ILE A 1 121 ? 2.052 3.927 -8.342 1.00 83.56 121 ILE A CA 1
ATOM 1049 C C . ILE A 1 121 ? 1.058 3.390 -9.377 1.00 83.56 121 ILE A C 1
ATOM 1051 O O . ILE A 1 121 ? 1.295 3.529 -10.574 1.00 83.56 121 ILE A O 1
ATOM 1055 N N . ARG A 1 122 ? -0.101 2.882 -8.943 1.00 85.44 122 ARG A N 1
ATOM 1056 C CA . ARG A 1 122 ? -1.151 2.392 -9.851 1.00 85.44 122 ARG A CA 1
ATOM 1057 C C . ARG A 1 122 ? -1.619 3.458 -10.839 1.00 85.44 122 ARG A C 1
ATOM 1059 O O . ARG A 1 122 ? -1.736 3.171 -12.031 1.00 85.44 122 ARG A O 1
ATOM 1066 N N . ASN A 1 123 ? -1.880 4.675 -10.369 1.00 79.50 123 ASN A N 1
ATOM 1067 C CA . ASN A 1 123 ? -2.343 5.763 -11.233 1.00 79.50 123 ASN A CA 1
ATOM 1068 C C . ASN A 1 123 ? -1.299 6.157 -12.279 1.00 79.50 123 ASN A C 1
ATOM 1070 O O . ASN A 1 123 ? -1.656 6.372 -13.436 1.00 79.50 123 ASN A O 1
ATOM 1074 N N . ASN A 1 124 ? -0.021 6.195 -11.898 1.00 75.38 124 ASN A N 1
ATOM 1075 C CA . ASN A 1 124 ? 1.075 6.430 -12.833 1.00 75.38 124 ASN A CA 1
ATOM 1076 C C . ASN A 1 124 ? 1.120 5.376 -13.944 1.00 75.38 124 ASN A C 1
ATOM 1078 O O . ASN A 1 124 ? 1.210 5.738 -15.117 1.00 75.38 124 ASN A O 1
ATOM 1082 N N . LEU A 1 125 ? 1.031 4.095 -13.572 1.00 74.88 125 LEU A N 1
ATOM 1083 C CA . LEU A 1 125 ? 1.084 2.979 -14.517 1.00 74.88 125 LEU A CA 1
ATOM 1084 C C . LEU A 1 125 ? -0.136 2.949 -15.448 1.00 74.88 125 LEU A C 1
ATOM 1086 O O . LEU A 1 125 ? -0.006 2.634 -16.625 1.00 74.88 125 LEU A O 1
ATOM 1090 N N . THR A 1 126 ? -1.320 3.294 -14.932 1.00 76.06 126 THR A N 1
ATOM 1091 C CA . THR A 1 126 ? -2.595 3.170 -15.664 1.00 76.06 126 THR A CA 1
ATOM 1092 C C . THR A 1 126 ? -2.883 4.368 -16.568 1.00 76.06 126 THR A C 1
ATOM 1094 O O . THR A 1 126 ? -3.344 4.196 -17.693 1.00 76.06 126 THR A O 1
ATOM 1097 N N . HIS A 1 127 ? -2.625 5.590 -16.097 1.00 68.25 127 HIS A N 1
ATOM 1098 C CA . HIS A 1 127 ? -2.999 6.817 -16.814 1.00 68.25 127 HIS A CA 1
ATOM 1099 C C . HIS A 1 127 ? -1.841 7.463 -17.577 1.00 68.25 127 HIS A C 1
ATOM 1101 O O . HIS A 1 127 ? -2.033 8.483 -18.235 1.00 68.25 127 HIS A O 1
ATOM 1107 N N . GLY A 1 128 ? -0.649 6.865 -17.534 1.00 55.66 128 GLY A N 1
ATOM 1108 C CA . GLY A 1 128 ? 0.418 7.197 -18.465 1.00 55.66 128 GLY A CA 1
ATOM 1109 C C . GLY A 1 128 ? 0.917 8.637 -18.355 1.00 55.66 128 GLY A C 1
ATOM 1110 O O . GLY A 1 128 ? 1.030 9.334 -19.367 1.00 55.66 128 GLY A O 1
ATOM 1111 N N . ASN A 1 129 ? 1.354 9.061 -17.165 1.00 48.16 129 ASN A N 1
ATOM 1112 C CA . ASN A 1 129 ? 2.494 9.978 -17.172 1.00 48.16 129 ASN A CA 1
ATOM 1113 C C . ASN A 1 129 ? 3.652 9.177 -17.786 1.00 48.16 129 ASN A C 1
ATOM 1115 O O . ASN A 1 129 ? 4.090 8.203 -17.192 1.00 48.16 129 ASN A O 1
ATOM 1119 N N . LYS A 1 130 ? 4.020 9.517 -19.031 1.00 43.94 130 LYS A N 1
ATOM 1120 C CA . LYS A 1 130 ? 4.866 8.778 -19.996 1.00 43.94 130 LYS A CA 1
ATOM 1121 C C . LYS A 1 130 ? 6.285 8.416 -19.511 1.00 43.94 130 LYS A C 1
ATOM 1123 O O . LYS A 1 130 ? 7.263 8.771 -20.160 1.00 43.94 130 LYS A O 1
ATOM 1128 N N . SER A 1 131 ? 6.418 7.714 -18.400 1.00 45.19 131 SER A N 1
ATOM 1129 C CA . SER A 1 131 ? 7.678 7.238 -17.847 1.00 45.19 131 SER A CA 1
ATOM 1130 C C . SER A 1 131 ? 7.387 6.007 -17.005 1.00 45.19 131 SER A C 1
ATOM 1132 O O . SER A 1 131 ? 7.235 6.123 -15.795 1.00 45.19 131 SER A O 1
ATOM 1134 N N . GLY A 1 132 ? 7.280 4.844 -17.654 1.00 46.75 132 GLY A N 1
ATOM 1135 C CA . GLY A 1 132 ? 7.608 3.601 -16.965 1.00 46.75 132 GLY A CA 1
ATOM 1136 C C . GLY A 1 132 ? 9.095 3.680 -16.647 1.00 46.75 132 GLY A C 1
ATOM 1137 O O . GLY A 1 132 ? 9.927 3.514 -17.539 1.00 46.75 132 GLY A O 1
ATOM 1138 N N . ASP A 1 133 ? 9.412 4.090 -15.427 1.00 53.88 133 ASP A N 1
ATOM 1139 C CA . ASP A 1 133 ? 10.782 4.279 -14.965 1.00 53.88 133 ASP A CA 1
ATOM 1140 C C . ASP A 1 133 ? 11.215 3.023 -14.194 1.00 53.88 133 ASP A C 1
ATOM 1142 O O . ASP A 1 133 ? 10.390 2.336 -13.595 1.00 53.88 133 ASP A O 1
ATOM 1146 N N . TYR A 1 134 ? 12.510 2.708 -14.136 1.00 58.69 134 TYR A N 1
ATOM 1147 C CA . TYR A 1 134 ? 13.007 1.562 -13.343 1.00 58.69 134 TYR A CA 1
ATOM 1148 C C . TYR A 1 134 ? 12.698 1.710 -11.845 1.00 58.69 134 TYR A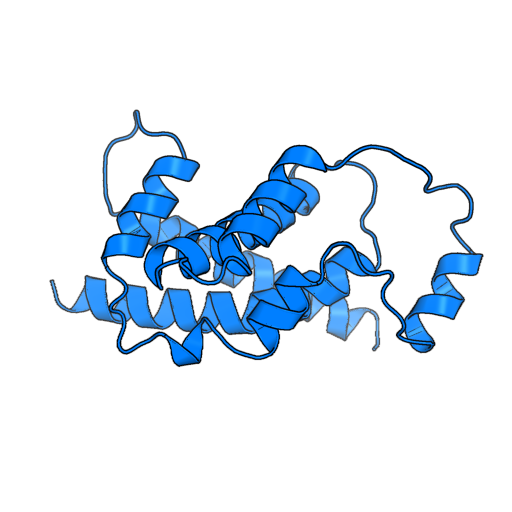 C 1
ATOM 1150 O O . TYR A 1 134 ? 12.632 0.735 -11.094 1.00 58.69 134 TYR A O 1
ATOM 1158 N N . ARG A 1 135 ? 12.442 2.950 -11.421 1.00 65.94 135 ARG A N 1
ATOM 1159 C CA . ARG A 1 135 ? 11.865 3.281 -10.122 1.00 65.94 135 ARG A CA 1
ATOM 1160 C C . ARG A 1 135 ? 10.523 2.582 -9.908 1.00 65.94 135 ARG A C 1
ATOM 1162 O O . ARG A 1 135 ? 10.299 2.069 -8.821 1.00 65.94 135 ARG A O 1
ATOM 1169 N N . ASP A 1 136 ? 9.662 2.504 -10.919 1.00 69.44 136 ASP A N 1
ATOM 1170 C CA . ASP A 1 136 ? 8.363 1.838 -10.809 1.00 69.44 136 ASP A CA 1
ATOM 1171 C C . ASP A 1 136 ? 8.533 0.337 -10.556 1.00 69.44 136 ASP A C 1
ATOM 1173 O O . ASP A 1 136 ? 7.843 -0.201 -9.699 1.00 69.44 136 ASP A O 1
ATOM 1177 N N . ILE A 1 137 ? 9.516 -0.320 -11.186 1.00 75.81 137 ILE A N 1
ATOM 1178 C CA . ILE A 1 137 ? 9.839 -1.738 -10.927 1.00 75.81 137 ILE A CA 1
ATOM 1179 C C . ILE A 1 137 ? 10.209 -1.943 -9.454 1.00 75.81 137 ILE A C 1
ATOM 1181 O O . ILE A 1 137 ? 9.625 -2.781 -8.765 1.00 75.81 137 ILE A O 1
ATOM 1185 N N . TYR A 1 138 ? 11.149 -1.146 -8.944 1.00 79.94 138 TYR A N 1
ATOM 1186 C CA . TYR A 1 138 ? 11.574 -1.221 -7.546 1.00 79.94 138 TYR A CA 1
ATOM 1187 C C . TYR A 1 138 ? 10.416 -0.942 -6.575 1.00 79.94 138 TYR A C 1
ATOM 1189 O O . TYR A 1 138 ? 10.252 -1.631 -5.567 1.00 79.94 138 TYR A O 1
ATOM 1197 N N . LEU A 1 139 ? 9.572 0.040 -6.879 1.00 83.88 139 LEU A N 1
ATOM 1198 C CA . LEU A 1 139 ? 8.431 0.382 -6.036 1.00 83.88 139 LEU A CA 1
ATOM 1199 C C . LEU A 1 139 ? 7.360 -0.705 -6.048 1.00 83.88 139 LEU A C 1
ATOM 1201 O O . LEU A 1 139 ? 6.824 -1.041 -4.996 1.00 83.88 139 LEU A O 1
ATOM 1205 N N . ILE A 1 140 ? 7.075 -1.291 -7.209 1.00 87.12 140 ILE A N 1
ATOM 1206 C CA . ILE A 1 140 ? 6.127 -2.398 -7.348 1.00 87.12 140 ILE A CA 1
ATOM 1207 C C . ILE A 1 140 ? 6.624 -3.627 -6.590 1.00 87.12 140 ILE A C 1
ATOM 1209 O O . ILE A 1 140 ? 5.841 -4.269 -5.884 1.00 87.12 140 ILE A O 1
ATOM 1213 N N . LYS A 1 141 ? 7.924 -3.929 -6.675 1.00 88.44 141 LYS A N 1
ATOM 1214 C CA . LYS A 1 141 ? 8.547 -5.017 -5.914 1.00 88.44 141 LYS A CA 1
ATOM 1215 C C . LYS A 1 141 ? 8.264 -4.885 -4.416 1.00 88.44 141 LYS A C 1
ATOM 1217 O O . LYS A 1 141 ? 7.884 -5.871 -3.791 1.00 88.44 141 LYS A O 1
ATOM 1222 N N . ASN A 1 142 ? 8.392 -3.676 -3.871 1.00 90.50 142 ASN A N 1
ATOM 1223 C CA . ASN A 1 142 ? 8.127 -3.388 -2.459 1.00 90.50 142 ASN A CA 1
ATOM 1224 C C . ASN A 1 142 ? 6.623 -3.271 -2.135 1.00 90.50 142 ASN A C 1
ATOM 1226 O O . ASN A 1 142 ? 6.195 -3.623 -1.039 1.00 90.50 142 ASN A O 1
ATOM 1230 N N . ALA A 1 143 ? 5.793 -2.833 -3.084 1.00 92.06 143 ALA A N 1
ATOM 1231 C CA . ALA A 1 143 ? 4.344 -2.736 -2.907 1.00 92.06 143 ALA A CA 1
ATOM 1232 C C . ALA A 1 143 ? 3.650 -4.109 -2.880 1.00 92.06 143 ALA A C 1
ATOM 1234 O O . ALA A 1 143 ? 2.673 -4.290 -2.155 1.00 92.06 143 ALA A O 1
ATOM 1235 N N . ASN A 1 144 ? 4.148 -5.085 -3.645 1.00 94.06 144 ASN A N 1
ATOM 1236 C CA . ASN A 1 144 ? 3.533 -6.408 -3.785 1.00 94.06 144 ASN A CA 1
ATOM 1237 C C . ASN A 1 144 ? 3.349 -7.158 -2.445 1.00 94.06 144 ASN A C 1
ATOM 1239 O O . ASN A 1 144 ? 2.232 -7.607 -2.178 1.00 94.06 144 ASN A O 1
ATOM 1243 N N . PRO A 1 145 ? 4.372 -7.296 -1.575 1.00 93.81 145 PRO A N 1
ATOM 1244 C CA . PRO A 1 145 ? 4.204 -7.908 -0.254 1.00 93.81 145 PRO A CA 1
ATOM 1245 C C . PRO A 1 145 ? 3.183 -7.174 0.627 1.00 93.81 145 PRO A C 1
ATOM 1247 O O . PRO A 1 145 ? 2.382 -7.810 1.311 1.00 93.81 145 PRO A O 1
ATOM 1250 N N . ILE A 1 146 ? 3.176 -5.839 0.572 1.00 94.50 146 ILE A N 1
ATOM 1251 C CA . ILE A 1 146 ? 2.274 -4.991 1.361 1.00 94.50 146 ILE A CA 1
ATOM 1252 C C . ILE A 1 146 ? 0.823 -5.207 0.920 1.00 94.50 146 ILE A C 1
ATOM 1254 O O . ILE A 1 146 ? -0.045 -5.457 1.757 1.00 94.50 146 ILE A O 1
ATOM 1258 N N . LEU A 1 147 ? 0.559 -5.171 -0.391 1.00 95.00 147 LEU A N 1
ATOM 1259 C CA . LEU A 1 147 ? -0.771 -5.428 -0.950 1.00 95.00 147 LEU A CA 1
ATOM 1260 C C . LEU A 1 147 ? -1.255 -6.848 -0.653 1.00 95.00 147 LEU A C 1
ATOM 1262 O O . LEU A 1 147 ? -2.420 -7.035 -0.315 1.00 95.00 147 LEU A O 1
ATOM 1266 N N . PHE A 1 148 ? -0.373 -7.845 -0.743 1.00 95.31 148 PHE A N 1
ATOM 1267 C CA . PHE A 1 148 ? -0.718 -9.228 -0.416 1.00 95.31 148 PHE A CA 1
ATOM 1268 C C . PHE A 1 148 ? -1.185 -9.370 1.039 1.00 95.31 148 PHE A C 1
ATOM 1270 O O . PHE A 1 148 ? -2.234 -9.963 1.299 1.00 95.31 148 PHE A O 1
ATOM 1277 N N . ASN A 1 149 ? -0.454 -8.781 1.989 1.00 94.12 149 ASN A N 1
ATOM 1278 C CA . ASN A 1 149 ? -0.852 -8.776 3.398 1.00 94.12 149 ASN A CA 1
ATOM 1279 C C . ASN A 1 149 ? -2.163 -8.012 3.614 1.00 94.12 149 ASN A C 1
ATOM 1281 O O . ASN A 1 149 ? -3.029 -8.481 4.355 1.00 94.12 149 ASN A O 1
ATOM 1285 N N . LEU A 1 150 ? -2.330 -6.870 2.938 1.00 93.81 150 LEU A N 1
ATOM 1286 C CA . LEU A 1 150 ? -3.540 -6.055 3.021 1.00 93.81 150 LEU A CA 1
ATOM 1287 C C . LEU A 1 150 ? -4.781 -6.839 2.595 1.00 93.81 150 LEU A C 1
ATOM 1289 O O . LEU A 1 150 ? -5.739 -6.930 3.359 1.00 93.81 150 LEU A O 1
ATOM 1293 N N . VAL A 1 151 ? -4.739 -7.435 1.402 1.00 94.12 151 VAL A N 1
ATOM 1294 C CA . VAL A 1 151 ? -5.847 -8.215 0.838 1.00 94.12 151 VAL A CA 1
ATOM 1295 C C . VAL A 1 151 ? -6.204 -9.382 1.753 1.00 94.12 151 VAL A C 1
ATOM 1297 O O . VAL A 1 151 ? -7.372 -9.550 2.085 1.00 94.12 151 VAL A O 1
ATOM 1300 N N . ASN A 1 152 ? -5.219 -10.142 2.237 1.00 92.38 152 ASN A N 1
ATOM 1301 C CA . ASN A 1 152 ? -5.477 -11.286 3.116 1.00 92.38 152 ASN A CA 1
ATOM 1302 C C . ASN A 1 152 ? -6.113 -10.892 4.454 1.00 92.38 152 ASN A C 1
ATOM 1304 O O . ASN A 1 152 ? -6.989 -11.600 4.952 1.00 92.38 152 ASN A O 1
ATOM 1308 N N . ILE A 1 153 ? -5.678 -9.785 5.059 1.00 91.56 153 ILE A N 1
ATOM 1309 C CA . ILE A 1 153 ? -6.263 -9.315 6.320 1.00 91.56 153 ILE A CA 1
ATOM 1310 C C . ILE A 1 153 ? -7.694 -8.836 6.092 1.00 91.56 153 ILE A C 1
ATOM 1312 O O . ILE A 1 153 ? -8.577 -9.186 6.872 1.00 91.56 153 ILE A O 1
ATOM 1316 N N . LEU A 1 154 ? -7.929 -8.066 5.029 1.00 91.00 154 LEU A N 1
ATOM 1317 C CA . LEU A 1 154 ? -9.257 -7.550 4.710 1.00 91.00 154 LEU A CA 1
ATOM 1318 C C . LEU A 1 154 ? -10.235 -8.665 4.345 1.00 91.00 154 LEU A C 1
ATOM 1320 O O . LEU A 1 154 ? -11.338 -8.666 4.876 1.00 91.00 154 LEU A O 1
ATOM 1324 N N . LEU A 1 155 ? -9.822 -9.649 3.541 1.00 90.38 155 LEU A N 1
ATOM 1325 C CA . LEU A 1 155 ? -10.637 -10.831 3.242 1.00 90.38 155 LEU A CA 1
ATOM 1326 C C . LEU A 1 155 ? -11.087 -11.527 4.527 1.00 90.38 155 LEU A C 1
ATOM 1328 O O . LEU A 1 155 ? -12.280 -11.665 4.757 1.00 90.38 155 LEU A O 1
ATOM 1332 N N . ARG A 1 156 ? -10.153 -11.841 5.434 1.00 89.00 156 ARG A N 1
ATOM 1333 C CA . ARG A 1 156 ? -10.492 -12.459 6.728 1.00 89.00 156 ARG A CA 1
ATOM 1334 C C . ARG A 1 156 ? -11.420 -11.594 7.574 1.00 89.00 156 ARG A C 1
ATOM 1336 O O . ARG A 1 156 ? -12.217 -12.120 8.336 1.00 89.00 156 ARG A O 1
ATOM 1343 N N . LYS A 1 157 ? -11.288 -10.270 7.507 1.00 86.00 157 LYS A N 1
ATOM 1344 C CA . LYS A 1 157 ? -12.145 -9.345 8.259 1.00 86.00 157 LYS A CA 1
ATOM 1345 C C . LYS A 1 157 ? -13.557 -9.253 7.688 1.00 86.00 157 LYS A C 1
ATOM 1347 O O . LYS A 1 157 ? -14.483 -9.062 8.469 1.00 86.00 157 LYS A O 1
ATOM 1352 N N . LEU A 1 158 ? -13.705 -9.378 6.373 1.00 83.12 158 LEU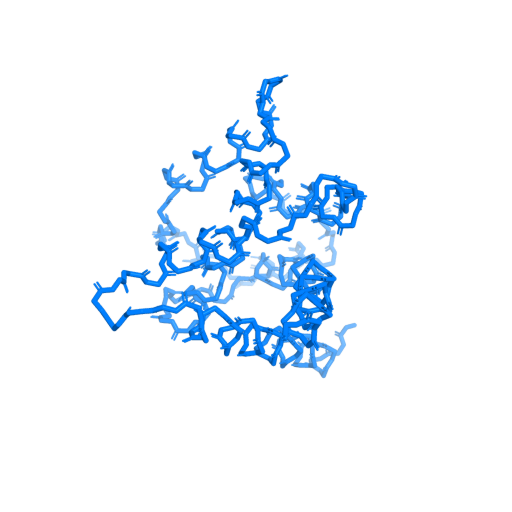 A N 1
ATOM 1353 C CA . LEU A 1 158 ? -14.988 -9.293 5.680 1.00 83.12 158 LEU A CA 1
ATOM 1354 C C . LEU A 1 158 ? -15.718 -10.643 5.621 1.00 83.12 158 LEU A C 1
ATOM 1356 O O . LEU A 1 158 ? -16.936 -10.650 5.698 1.00 83.12 158 LEU A O 1
ATOM 1360 N N . GLU A 1 159 ? -15.004 -11.771 5.571 1.00 78.56 159 GLU A N 1
ATOM 1361 C CA . GLU A 1 159 ? -15.584 -13.127 5.671 1.00 78.56 159 GLU A CA 1
ATOM 1362 C C . GLU A 1 159 ? -16.099 -13.466 7.081 1.00 78.56 159 GLU A C 1
ATOM 1364 O O . GLU A 1 159 ? -16.871 -14.403 7.254 1.00 78.56 159 GLU A O 1
ATOM 1369 N N . LEU A 1 160 ? -15.649 -12.726 8.100 1.00 55.84 160 LEU A N 1
ATOM 1370 C CA . LEU A 1 160 ? -16.088 -12.872 9.492 1.00 55.84 160 LEU A CA 1
ATOM 1371 C C . LEU A 1 160 ? -17.289 -11.973 9.854 1.00 55.84 160 LEU A C 1
ATOM 1373 O O . LEU A 1 160 ? -17.609 -11.858 11.041 1.00 55.84 160 LEU A O 1
ATOM 1377 N N . LYS A 1 161 ? -17.921 -11.323 8.870 1.00 50.50 161 LYS A N 1
ATOM 1378 C CA . LYS A 1 161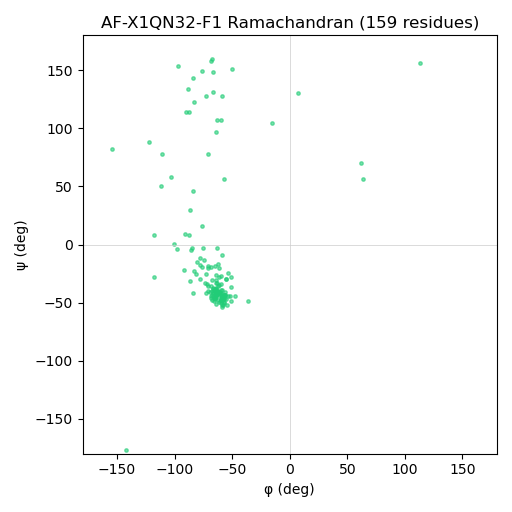 ? -19.200 -10.612 9.019 1.00 50.50 161 LYS A CA 1
ATOM 1379 C C . LYS A 1 161 ? -20.346 -11.488 8.519 1.00 50.50 161 LYS A C 1
ATOM 1381 O O . LYS A 1 161 ? -21.406 -11.450 9.178 1.00 50.50 161 LYS A O 1
#

Foldseek 3Di:
DPPVVLVVLVVLLVVLVVLVQVLLVVPDDPPDDPLVSVLVLLVLDDPVCLPLQVDPLLVQLLVLPDDPPDVVQVVVVVVCVPPPDDDDPVVLSVVLSCLLPPPPRDSSSNSSSSVVSSVSLVCCVPVPPPDPDVSSSSNSVSVSSNSVSSSVSSVVSVVVD

Sequence (161 aa):
LSDEDDIQMFAKFYYLWSAFNSLYNLELDEDESERERIKKILHLIERKNSDLFINDNSEELMKYDEPVRDEKYYFLMKFNRRYREKHRNIKDDKKLNKIYKSPGSSFSQRLESVILTIYQIRNNLTHGNKSGDYRDIYLIKNANPILFNLVNILLRKLELK

Solvent-accessible surface area (backbone atoms only — not comparable to full-atom values): 9511 Å² total; per-residue (Å²): 131,54,76,62,58,53,51,51,52,53,51,51,40,52,52,41,49,50,52,41,50,54,56,31,63,71,68,65,66,90,87,57,53,72,70,56,32,51,55,56,54,52,70,76,61,57,73,92,53,41,68,71,59,63,38,70,44,44,53,59,47,58,45,65,91,54,80,80,86,48,70,83,58,52,64,59,54,71,75,54,82,76,77,71,84,80,76,68,68,60,70,58,55,54,48,34,38,50,46,46,72,37,97,81,54,48,68,68,55,31,50,49,29,53,53,52,50,49,50,52,52,52,49,40,73,73,70,53,62,92,60,95,42,75,64,53,56,58,39,49,63,29,40,41,62,42,40,51,50,49,41,56,53,50,49,58,59,60,75,72,108

Radius of gyration: 16.31 Å; Cα contacts (8 Å, |Δi|>4): 109; chains: 1; bounding box: 46×31×39 Å

pLDDT: mean 76.26, std 17.58, range [39.12, 95.81]

Organism: NCBI:txid412755

Mean predicted aligned error: 8.86 Å

Nearest PDB structures (foldseek):
  8p4y-assembly1_A  TM=1.925E-01  e=5.598E-01  synthetic construct